Protein AF-A0A9D5ZNE9-F1 (afdb_monomer_lite)

Sequence (71 aa):
MKLKEKIYNSVKKMNIDELTLLYEYIRLLNQMKQVVNKKAEDISIEQILEMTSSSKSCWSDTVIQERAEYL

Structure (mmCIF, N/CA/C/O backbone):
data_AF-A0A9D5ZNE9-F1
#
_entry.id   AF-A0A9D5ZNE9-F1
#
loop_
_atom_site.group_PDB
_atom_site.id
_atom_site.type_symbol
_atom_site.label_atom_id
_atom_site.label_alt_id
_atom_site.label_comp_id
_atom_site.label_asym_id
_atom_site.label_entity_id
_atom_site.label_seq_id
_atom_site.pdbx_PDB_ins_code
_atom_site.Cartn_x
_atom_site.Cartn_y
_atom_site.Cartn_z
_atom_site.occupancy
_atom_site.B_iso_or_equiv
_atom_site.auth_seq_id
_atom_site.auth_comp_id
_atom_site.auth_asym_id
_atom_site.auth_atom_id
_atom_site.pdbx_PDB_model_num
ATOM 1 N N . MET A 1 1 ? -5.525 11.298 25.603 1.00 57.66 1 MET A N 1
ATOM 2 C CA . MET A 1 1 ? -4.856 10.450 24.592 1.00 57.66 1 MET A CA 1
ATOM 3 C C . MET A 1 1 ? -5.777 10.244 23.378 1.00 57.66 1 MET A C 1
ATOM 5 O O . MET A 1 1 ? -6.393 9.202 23.252 1.00 57.66 1 MET A O 1
ATOM 9 N N . LYS A 1 2 ? -5.953 11.250 22.506 1.00 77.38 2 LYS A N 1
ATOM 10 C CA . LYS A 1 2 ? -7.169 11.321 21.660 1.00 77.38 2 LYS A CA 1
ATOM 11 C C . LYS A 1 2 ? -7.038 10.807 20.218 1.00 77.38 2 LYS A C 1
ATOM 13 O O . LYS A 1 2 ? -8.057 10.675 19.556 1.00 77.38 2 LYS A O 1
ATOM 18 N N . LEU A 1 3 ? -5.836 10.545 19.697 1.00 90.88 3 LEU A N 1
ATOM 19 C CA . LEU A 1 3 ? -5.683 10.179 18.278 1.00 90.88 3 LEU A CA 1
ATOM 20 C C . LEU A 1 3 ? -5.949 8.690 18.015 1.00 90.88 3 LEU A C 1
ATOM 22 O O . LEU A 1 3 ? -6.743 8.369 17.138 1.00 90.88 3 LEU A O 1
ATOM 26 N N . LYS A 1 4 ? -5.341 7.789 18.802 1.00 90.56 4 LYS A N 1
ATOM 27 C CA . LYS A 1 4 ? -5.553 6.334 18.667 1.00 90.56 4 LYS A CA 1
ATOM 28 C C . LYS A 1 4 ? -7.031 5.959 18.773 1.00 90.56 4 LYS A C 1
ATOM 30 O O . LYS A 1 4 ? -7.528 5.189 17.964 1.00 90.56 4 LYS A O 1
ATOM 35 N N . GLU A 1 5 ? -7.726 6.549 19.737 1.00 93.25 5 GLU A N 1
ATOM 36 C CA . GLU A 1 5 ? -9.146 6.300 19.974 1.00 93.25 5 GLU A CA 1
ATOM 37 C C . GLU A 1 5 ? -10.027 6.824 18.829 1.00 93.25 5 GLU A C 1
ATOM 39 O O . GLU A 1 5 ? -10.939 6.132 18.382 1.00 93.25 5 GLU A O 1
ATOM 44 N N . LYS A 1 6 ? -9.708 8.004 18.275 1.00 93.69 6 LYS A N 1
ATOM 45 C CA . LYS A 1 6 ? -10.380 8.530 17.076 1.00 93.69 6 LYS A CA 1
ATOM 46 C C . LYS A 1 6 ? -10.194 7.612 15.870 1.00 93.69 6 LYS A C 1
ATOM 48 O O . LYS A 1 6 ? -11.175 7.304 15.209 1.00 93.69 6 LYS A O 1
ATOM 53 N N . ILE A 1 7 ? -8.968 7.151 15.614 1.00 93.94 7 ILE A N 1
ATOM 54 C CA . ILE A 1 7 ? -8.676 6.228 14.508 1.00 93.94 7 ILE A CA 1
ATOM 55 C C . ILE A 1 7 ? -9.462 4.929 14.692 1.00 93.94 7 ILE A C 1
ATOM 57 O O . ILE A 1 7 ? -10.144 4.498 13.769 1.00 93.94 7 ILE A O 1
ATOM 61 N N . TYR A 1 8 ? -9.426 4.346 15.892 1.00 95.50 8 TYR A N 1
ATOM 62 C CA . TYR A 1 8 ? -10.149 3.113 16.189 1.00 95.50 8 TYR A CA 1
ATOM 63 C C . TYR A 1 8 ? -11.657 3.259 15.950 1.00 95.50 8 TYR A C 1
ATOM 65 O O . TYR A 1 8 ? -12.264 2.427 15.279 1.00 95.50 8 TYR A O 1
ATOM 73 N N . ASN A 1 9 ? -12.255 4.350 16.434 1.00 95.75 9 ASN A N 1
ATOM 74 C CA . ASN A 1 9 ? -13.680 4.615 16.249 1.00 95.75 9 ASN A CA 1
ATOM 75 C C . ASN A 1 9 ? -14.056 4.868 14.783 1.00 95.75 9 ASN A C 1
ATOM 77 O O . ASN A 1 9 ? -15.151 4.482 14.381 1.00 95.75 9 ASN A O 1
ATOM 81 N N . SER A 1 10 ? -13.180 5.494 13.991 1.00 93.69 10 SER A N 1
ATOM 82 C CA . SER A 1 10 ? -13.401 5.670 12.553 1.00 93.69 10 SER A CA 1
ATOM 83 C C . SER A 1 10 ? -13.338 4.339 11.807 1.00 93.69 10 SER A C 1
ATOM 85 O O . SER A 1 10 ? -14.248 4.037 11.048 1.00 93.69 10 SER A O 1
ATOM 87 N N . VAL A 1 11 ? -12.320 3.514 12.073 1.00 95.56 11 VAL A N 1
ATOM 88 C CA . VAL A 1 11 ? -12.160 2.198 11.429 1.00 95.56 11 VAL A CA 1
ATOM 89 C C . VAL A 1 11 ? -13.309 1.260 11.794 1.00 95.56 11 VAL A C 1
ATOM 91 O O . VAL A 1 11 ? -13.830 0.560 10.936 1.00 95.56 11 VAL A O 1
ATOM 94 N N . LYS A 1 12 ? -13.775 1.284 13.048 1.00 95.69 12 LYS A N 1
ATOM 95 C CA . LYS A 1 12 ? -14.893 0.444 13.506 1.00 95.69 12 LYS A CA 1
ATOM 96 C C . LYS A 1 12 ? -16.216 0.733 12.780 1.00 95.69 12 LYS A C 1
ATOM 98 O O . LYS A 1 12 ? -17.088 -0.129 12.760 1.00 95.69 12 LYS A O 1
ATOM 103 N N . LYS A 1 13 ? -16.389 1.942 12.239 1.00 96.69 13 LYS A N 1
ATOM 104 C CA . LYS A 1 13 ? -17.607 2.361 11.527 1.00 96.69 13 LYS A CA 1
ATOM 105 C C . LYS A 1 13 ? -17.552 2.102 10.020 1.00 96.69 13 LYS A C 1
ATOM 107 O O . LYS A 1 13 ? -18.559 2.334 9.361 1.00 96.69 13 LYS A O 1
ATOM 112 N N . MET A 1 14 ? -16.407 1.670 9.496 1.00 97.25 14 MET A N 1
ATOM 113 C CA . MET A 1 14 ? -16.233 1.424 8.069 1.00 97.25 14 MET A CA 1
ATOM 114 C C . MET A 1 14 ? -16.996 0.180 7.621 1.00 97.25 14 MET A C 1
ATOM 116 O O . MET A 1 14 ? -17.128 -0.794 8.369 1.00 97.25 14 MET A O 1
ATOM 120 N N . ASN A 1 15 ? -17.479 0.215 6.386 1.00 97.25 15 ASN A N 1
ATOM 121 C CA . ASN A 1 15 ? -18.021 -0.961 5.718 1.00 97.25 15 ASN A CA 1
ATOM 122 C C . ASN A 1 15 ? -16.892 -1.868 5.183 1.00 97.25 15 ASN A C 1
ATOM 124 O O . ASN A 1 15 ? -15.705 -1.560 5.303 1.00 97.25 15 ASN A O 1
ATOM 128 N N . ILE A 1 16 ? -17.258 -3.020 4.615 1.00 96.75 16 ILE A N 1
ATOM 129 C CA . ILE A 1 16 ? -16.275 -4.004 4.150 1.00 96.75 16 ILE A CA 1
ATOM 130 C C . ILE A 1 16 ? -15.388 -3.460 3.022 1.00 96.75 16 ILE A C 1
ATOM 132 O O . ILE A 1 16 ? -14.182 -3.678 3.063 1.00 96.75 16 ILE A O 1
ATOM 136 N N . ASP A 1 17 ? -15.948 -2.693 2.085 1.00 97.31 17 ASP A N 1
ATOM 137 C CA . ASP A 1 17 ? -15.212 -2.149 0.938 1.00 97.31 17 ASP A CA 1
ATOM 138 C C . ASP A 1 17 ? -14.166 -1.119 1.390 1.00 97.31 17 ASP A C 1
ATOM 140 O O . ASP A 1 17 ? -13.007 -1.148 0.969 1.00 97.31 17 ASP A O 1
ATOM 144 N N . GLU A 1 18 ? -14.549 -0.242 2.319 1.00 96.75 18 GLU A N 1
ATOM 145 C CA . GLU A 1 18 ? -13.661 0.731 2.958 1.00 96.75 18 GLU A CA 1
ATOM 146 C C . GLU A 1 18 ? -12.540 0.043 3.750 1.00 96.75 18 GLU A C 1
ATOM 148 O O . GLU A 1 18 ? -11.379 0.457 3.679 1.00 96.75 18 GLU A O 1
ATOM 153 N N . LEU A 1 19 ? -12.859 -1.033 4.477 1.00 96.94 19 LEU A N 1
ATOM 154 C CA . LEU A 1 19 ? -11.868 -1.828 5.205 1.00 96.94 19 LEU A CA 1
ATOM 155 C C . LEU A 1 19 ? -10.904 -2.549 4.258 1.00 96.94 19 LEU A C 1
ATOM 157 O O . LEU A 1 19 ? -9.707 -2.613 4.548 1.00 96.94 19 LEU A O 1
ATOM 161 N N . THR A 1 20 ? -11.391 -3.058 3.126 1.00 97.56 20 THR A N 1
ATOM 162 C CA . THR A 1 20 ? -10.553 -3.671 2.089 1.00 97.56 20 THR A CA 1
ATOM 163 C C . THR A 1 20 ? -9.575 -2.655 1.506 1.00 97.56 20 THR A C 1
ATOM 165 O O . THR A 1 20 ? -8.377 -2.931 1.445 1.00 97.56 20 THR A O 1
ATOM 168 N N . LEU A 1 21 ? -10.044 -1.454 1.157 1.00 97.44 21 LEU A N 1
ATOM 169 C CA . LEU A 1 21 ? -9.178 -0.373 0.674 1.00 97.44 21 LEU A CA 1
ATOM 170 C C . LEU A 1 21 ? -8.128 0.031 1.714 1.00 97.44 21 LEU A C 1
ATOM 172 O O . LEU A 1 21 ? -6.948 0.175 1.387 1.00 97.44 21 LEU A O 1
ATOM 176 N N . LEU A 1 22 ? -8.535 0.180 2.978 1.00 97.19 22 LEU A N 1
ATOM 177 C CA . LEU A 1 22 ? -7.621 0.520 4.066 1.00 97.19 22 LEU A CA 1
ATOM 178 C C . LEU A 1 22 ? -6.551 -0.562 4.264 1.00 97.19 22 LEU A C 1
ATOM 180 O O . LEU A 1 22 ? -5.378 -0.237 4.457 1.00 97.19 22 LEU A O 1
ATOM 184 N N . TYR A 1 23 ? -6.934 -1.837 4.202 1.00 96.81 23 TYR A N 1
ATOM 185 C CA . TYR A 1 23 ? -6.002 -2.956 4.305 1.00 96.81 23 TYR A CA 1
ATOM 186 C C . TYR A 1 23 ? -4.974 -2.949 3.170 1.00 96.81 23 TYR A C 1
ATOM 188 O O . TYR A 1 23 ? -3.773 -3.048 3.429 1.00 96.81 23 TYR A O 1
ATOM 196 N N . GLU A 1 24 ? -5.424 -2.775 1.929 1.00 97.81 24 GLU A N 1
ATOM 197 C CA . GLU A 1 24 ? -4.549 -2.699 0.758 1.00 97.81 24 GLU A CA 1
ATOM 198 C C . GLU A 1 24 ? -3.570 -1.524 0.858 1.00 97.81 24 GLU A C 1
ATOM 200 O O . GLU A 1 24 ? -2.371 -1.677 0.613 1.00 97.81 24 GLU A O 1
ATOM 205 N N . TYR A 1 25 ? -4.038 -0.372 1.337 1.00 96.38 25 TYR A N 1
ATOM 206 C CA . TYR A 1 25 ? -3.175 0.780 1.573 1.00 96.38 25 TYR A CA 1
ATOM 207 C C . TYR A 1 25 ? -2.119 0.512 2.657 1.00 96.38 25 TYR A C 1
ATOM 209 O O . TYR A 1 25 ? -0.940 0.824 2.476 1.00 96.38 25 TYR A O 1
ATOM 217 N N . ILE A 1 26 ? -2.499 -0.126 3.769 1.00 95.88 26 ILE A N 1
ATOM 218 C CA . ILE A 1 26 ? -1.552 -0.544 4.816 1.00 95.88 26 ILE A CA 1
ATOM 219 C C . ILE A 1 26 ? -0.530 -1.543 4.254 1.00 95.88 26 ILE A C 1
ATOM 221 O O . ILE A 1 26 ? 0.663 -1.438 4.558 1.00 95.88 26 ILE A O 1
ATOM 225 N N . ARG A 1 27 ? -0.969 -2.490 3.415 1.00 96.12 27 ARG A N 1
ATOM 226 C CA . ARG A 1 27 ? -0.090 -3.459 2.748 1.00 96.12 27 ARG A CA 1
ATOM 227 C C . ARG A 1 27 ? 0.950 -2.753 1.881 1.00 96.12 27 ARG A C 1
ATOM 229 O O . ARG A 1 27 ? 2.139 -3.044 2.021 1.00 96.12 27 ARG A O 1
ATOM 236 N N . LEU A 1 28 ? 0.524 -1.792 1.061 1.00 95.81 28 LEU A N 1
ATOM 237 C CA . LEU A 1 28 ? 1.412 -0.982 0.222 1.00 95.81 28 LEU A CA 1
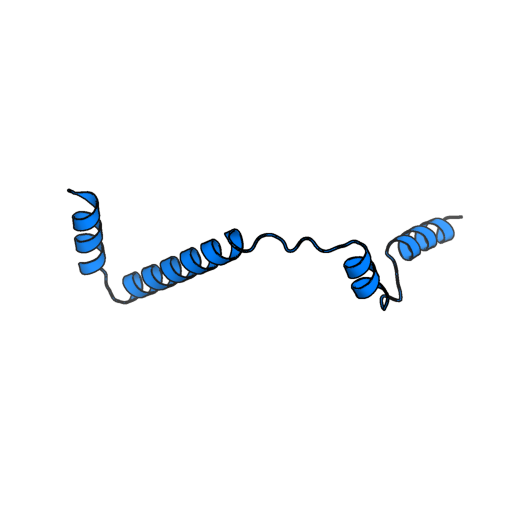ATOM 238 C C . LEU A 1 28 ? 2.421 -0.191 1.060 1.00 95.81 28 LEU A C 1
ATOM 240 O O . LEU A 1 28 ? 3.621 -0.258 0.799 1.00 95.81 28 LEU A O 1
ATOM 244 N N . LEU A 1 29 ? 1.974 0.490 2.119 1.00 94.00 29 LEU A N 1
ATOM 245 C CA . LEU A 1 29 ? 2.873 1.229 3.012 1.00 94.00 29 LEU A CA 1
ATOM 246 C C . LEU A 1 29 ? 3.950 0.328 3.632 1.00 94.00 29 LEU A C 1
ATOM 248 O O . LEU A 1 29 ? 5.101 0.745 3.776 1.00 94.00 29 LEU A O 1
ATOM 252 N N . ASN A 1 30 ? 3.600 -0.905 3.997 1.00 91.94 30 ASN A N 1
ATOM 253 C CA . ASN A 1 30 ? 4.560 -1.865 4.538 1.00 91.94 30 ASN A CA 1
ATOM 254 C C . ASN A 1 30 ? 5.571 -2.329 3.484 1.00 91.94 30 ASN A C 1
ATOM 256 O O . ASN A 1 30 ? 6.758 -2.428 3.793 1.00 91.94 30 ASN A O 1
ATOM 260 N N . GLN A 1 31 ? 5.136 -2.562 2.245 1.00 89.94 31 GLN A N 1
ATOM 261 C CA . GLN A 1 31 ? 6.036 -2.899 1.139 1.00 89.94 31 GLN A CA 1
ATOM 262 C C . GLN A 1 31 ? 7.005 -1.753 0.833 1.00 89.94 31 GLN A C 1
ATOM 264 O O . GLN A 1 31 ? 8.208 -1.983 0.726 1.00 89.94 31 GLN A O 1
ATOM 269 N N . MET A 1 32 ? 6.517 -0.511 0.779 1.00 84.19 32 MET A N 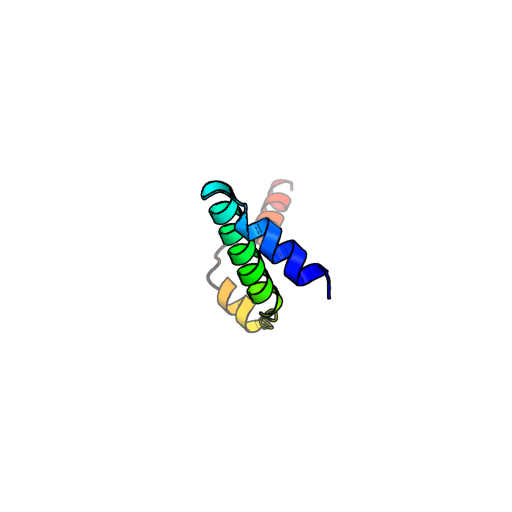1
ATOM 270 C CA . MET A 1 32 ? 7.368 0.660 0.537 1.00 84.19 32 MET A CA 1
ATOM 271 C C . MET A 1 32 ? 8.427 0.828 1.631 1.00 84.19 32 MET A C 1
ATOM 273 O O . MET A 1 32 ? 9.588 1.085 1.325 1.00 84.19 32 MET A O 1
ATOM 277 N N . LYS A 1 33 ? 8.071 0.604 2.903 1.00 81.81 33 LYS A N 1
ATOM 278 C CA . LYS A 1 33 ? 9.047 0.60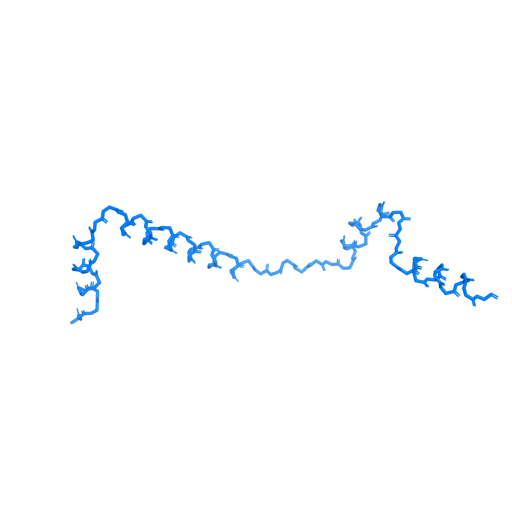8 4.006 1.00 81.81 33 LYS A CA 1
ATOM 279 C C . LYS A 1 33 ? 10.131 -0.458 3.838 1.00 81.81 33 LYS A C 1
ATOM 281 O O . LYS A 1 33 ? 11.277 -0.206 4.191 1.00 81.81 33 LYS A O 1
ATOM 286 N N . GLN A 1 34 ? 9.795 -1.633 3.302 1.00 72.00 34 GLN A N 1
ATOM 287 C CA . GLN A 1 34 ? 10.792 -2.669 3.023 1.00 72.00 34 GLN A CA 1
ATOM 288 C C . GLN A 1 34 ? 11.720 -2.291 1.868 1.00 72.00 34 GLN A C 1
ATOM 290 O O . GLN A 1 34 ? 12.908 -2.577 1.950 1.00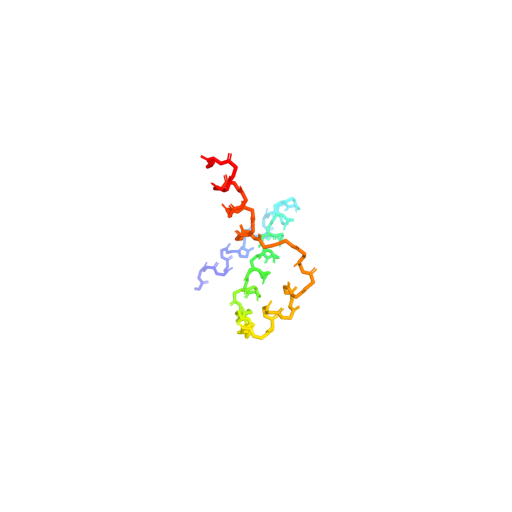 72.00 34 GLN A O 1
ATOM 295 N N . VAL A 1 35 ? 11.211 -1.627 0.826 1.00 63.25 35 VAL A N 1
ATOM 296 C CA . VAL A 1 35 ? 12.042 -1.136 -0.286 1.00 63.25 35 VAL A CA 1
ATOM 297 C C . VAL A 1 35 ? 13.014 -0.058 0.191 1.00 63.25 35 VAL A C 1
ATOM 299 O O . VAL A 1 35 ? 14.190 -0.132 -0.129 1.00 63.25 35 VAL A O 1
ATOM 302 N N . VAL A 1 36 ? 12.560 0.889 1.018 1.00 60.81 36 VAL A N 1
ATOM 303 C CA . VAL A 1 36 ? 13.427 1.945 1.576 1.00 60.81 36 VAL A CA 1
ATOM 304 C C . VAL A 1 36 ? 14.506 1.374 2.507 1.00 60.81 36 VAL A C 1
ATOM 306 O O . VAL A 1 36 ? 15.607 1.911 2.579 1.00 60.81 36 VAL A O 1
ATOM 309 N N . ASN A 1 37 ? 14.217 0.269 3.199 1.00 58.88 37 ASN A N 1
ATOM 310 C CA . ASN A 1 37 ? 15.177 -0.396 4.085 1.00 58.88 37 ASN A CA 1
ATOM 311 C C . ASN A 1 37 ? 16.124 -1.363 3.363 1.00 58.88 37 ASN A C 1
ATOM 313 O O . ASN A 1 37 ? 17.095 -1.821 3.968 1.00 58.88 37 ASN A O 1
ATOM 317 N N . LYS A 1 38 ? 15.879 -1.675 2.086 1.00 59.38 38 LYS A N 1
ATOM 318 C CA . LYS A 1 38 ? 16.896 -2.301 1.248 1.00 59.38 38 LYS A CA 1
ATOM 319 C C . LYS A 1 38 ? 17.874 -1.197 0.871 1.00 59.38 38 LYS A C 1
ATOM 321 O O . LYS A 1 38 ? 17.592 -0.390 -0.011 1.00 59.38 38 LYS A O 1
ATOM 326 N N . LYS A 1 39 ? 19.018 -1.140 1.565 1.00 58.62 39 LYS A N 1
ATOM 327 C CA . LYS A 1 39 ? 20.193 -0.443 1.027 1.00 58.62 39 LYS A CA 1
ATOM 328 C C . LYS A 1 39 ? 20.335 -0.878 -0.430 1.00 58.62 39 LYS A C 1
ATOM 330 O O . LYS A 1 39 ? 20.207 -2.071 -0.703 1.00 58.62 39 LYS A O 1
ATOM 335 N N . ALA A 1 40 ? 20.564 0.075 -1.333 1.00 62.88 40 ALA A N 1
ATOM 336 C CA . ALA A 1 40 ? 21.085 -0.271 -2.644 1.00 62.88 40 ALA A CA 1
ATOM 337 C C . ALA A 1 40 ? 22.280 -1.193 -2.389 1.00 62.88 40 ALA A C 1
ATOM 339 O O . ALA A 1 40 ? 23.170 -0.836 -1.615 1.00 62.88 40 ALA A O 1
ATOM 340 N N . GLU A 1 41 ? 22.224 -2.419 -2.901 1.00 66.88 41 GLU A N 1
ATOM 341 C CA . GLU A 1 41 ? 23.410 -3.260 -2.896 1.00 66.88 41 GLU A CA 1
ATOM 342 C C . GLU A 1 41 ? 24.463 -2.473 -3.677 1.00 66.88 41 GLU A C 1
ATOM 344 O O . GLU A 1 41 ? 24.177 -1.989 -4.775 1.00 66.88 41 GLU A O 1
ATOM 349 N N . ASP A 1 42 ? 25.626 -2.242 -3.067 1.00 71.25 42 ASP A N 1
ATOM 350 C CA . ASP A 1 42 ? 26.753 -1.621 -3.757 1.00 71.25 42 ASP A CA 1
ATOM 351 C C . ASP A 1 42 ? 27.196 -2.610 -4.839 1.00 71.25 42 ASP A C 1
ATOM 353 O O . ASP A 1 42 ? 27.970 -3.531 -4.579 1.00 71.25 42 ASP A O 1
ATOM 357 N N . ILE A 1 43 ? 26.628 -2.472 -6.040 1.00 79.00 43 ILE A N 1
ATOM 358 C CA . ILE A 1 43 ? 27.012 -3.278 -7.193 1.00 79.00 43 ILE A CA 1
ATOM 359 C C . ILE A 1 43 ? 28.394 -2.792 -7.626 1.00 79.00 43 ILE A C 1
ATOM 361 O O . ILE A 1 43 ? 28.572 -1.616 -7.959 1.00 79.00 43 ILE A O 1
ATOM 365 N N . SER A 1 44 ? 29.378 -3.689 -7.611 1.00 83.69 44 SER A N 1
ATOM 366 C CA . SER A 1 44 ? 30.732 -3.351 -8.039 1.00 83.69 44 SER A CA 1
ATOM 367 C C . SER A 1 44 ? 30.808 -3.206 -9.562 1.00 83.69 44 SER A C 1
ATOM 369 O O . SER A 1 44 ? 29.994 -3.763 -10.304 1.00 83.69 44 SER A O 1
ATOM 371 N N . ILE A 1 45 ? 31.807 -2.472 -10.057 1.00 82.25 45 ILE A N 1
ATOM 372 C CA . ILE A 1 45 ? 32.027 -2.324 -11.505 1.00 82.25 45 ILE A CA 1
ATOM 373 C C . ILE A 1 45 ? 32.246 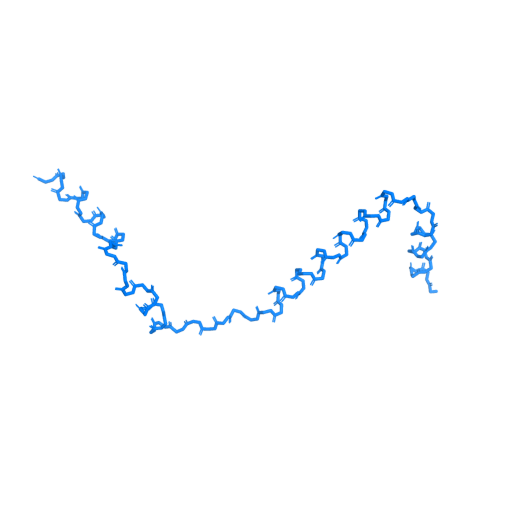-3.699 -12.151 1.00 82.25 45 ILE A C 1
ATOM 375 O O . ILE A 1 45 ? 31.750 -3.951 -13.245 1.00 82.25 45 ILE A O 1
ATOM 379 N N . GLU A 1 46 ? 32.917 -4.615 -11.458 1.00 87.12 46 GLU A N 1
ATOM 380 C CA . GLU A 1 46 ? 33.167 -5.983 -11.916 1.00 87.12 46 GLU A CA 1
ATOM 381 C C . GLU A 1 46 ? 31.864 -6.768 -12.102 1.00 87.12 46 GLU A C 1
ATOM 383 O O . GLU A 1 46 ? 31.717 -7.468 -13.101 1.00 87.12 46 GLU A O 1
ATOM 388 N N . GLN A 1 47 ? 30.889 -6.600 -11.203 1.00 83.69 47 GLN A N 1
ATOM 389 C CA . GLN A 1 47 ? 29.568 -7.221 -11.337 1.00 83.69 47 GLN A CA 1
ATOM 390 C C . GLN A 1 47 ? 28.786 -6.638 -12.516 1.00 83.69 47 GLN A C 1
ATOM 392 O O . GLN A 1 47 ? 28.156 -7.380 -13.266 1.00 83.69 47 GLN A O 1
ATOM 397 N N . ILE A 1 48 ? 28.861 -5.321 -12.731 1.00 82.75 48 ILE A N 1
ATOM 398 C CA . ILE A 1 48 ? 28.252 -4.680 -13.905 1.00 82.75 48 ILE A CA 1
ATOM 399 C C . ILE A 1 48 ? 28.877 -5.239 -15.190 1.00 82.75 48 ILE A C 1
ATOM 401 O O . ILE A 1 48 ? 28.157 -5.573 -16.134 1.00 82.75 48 ILE A O 1
ATOM 405 N N . LEU A 1 49 ? 30.205 -5.373 -15.230 1.00 83.81 49 LEU A N 1
ATOM 406 C CA . LEU A 1 49 ? 30.932 -5.928 -16.374 1.00 83.81 49 LEU A CA 1
ATOM 407 C C . LEU A 1 49 ? 30.566 -7.393 -16.628 1.00 83.81 49 LEU A C 1
ATOM 409 O O . LEU A 1 49 ? 30.347 -7.774 -17.775 1.00 83.81 49 LEU A O 1
ATOM 413 N N . GLU A 1 50 ? 30.428 -8.205 -15.581 1.00 86.31 50 GLU A N 1
ATOM 414 C CA . GLU A 1 50 ? 29.981 -9.594 -15.699 1.00 86.31 50 GLU A CA 1
ATOM 415 C C . GLU A 1 50 ? 28.551 -9.676 -16.252 1.00 86.31 50 GLU A C 1
ATOM 417 O O . GLU A 1 50 ? 28.312 -10.376 -17.239 1.00 86.31 50 GLU A O 1
ATOM 422 N N . MET A 1 51 ? 27.617 -8.897 -15.697 1.00 84.31 51 MET A N 1
ATOM 423 C CA . MET A 1 51 ? 26.220 -8.847 -16.149 1.00 84.31 51 MET A CA 1
ATOM 424 C C . MET A 1 51 ? 26.088 -8.380 -17.603 1.00 84.31 51 MET A C 1
ATOM 426 O O . MET A 1 51 ? 25.188 -8.822 -18.318 1.00 84.31 51 MET A O 1
ATOM 430 N N . THR A 1 52 ? 26.978 -7.494 -18.049 1.00 82.81 52 THR A N 1
ATOM 431 C CA . THR A 1 52 ? 26.957 -6.921 -19.403 1.00 82.81 52 THR A CA 1
ATOM 432 C C . THR A 1 52 ? 27.845 -7.666 -20.402 1.00 82.81 52 THR A C 1
ATOM 434 O O . THR A 1 52 ? 27.732 -7.419 -21.600 1.00 82.81 52 THR A O 1
ATOM 437 N N . SER A 1 53 ? 28.653 -8.634 -19.957 1.00 82.44 53 SER A N 1
ATOM 438 C CA . SER A 1 53 ? 29.617 -9.374 -20.790 1.00 82.44 53 SER A CA 1
ATOM 439 C C . SER A 1 53 ? 28.998 -10.153 -21.958 1.00 82.44 53 SER A C 1
ATOM 441 O O . SER A 1 53 ? 29.652 -10.378 -22.973 1.00 82.44 53 SER A O 1
ATOM 443 N N . SER A 1 54 ? 27.734 -10.566 -21.831 1.00 79.19 54 SER A N 1
ATOM 444 C CA . SER A 1 54 ? 27.007 -11.316 -22.866 1.00 79.19 54 SER A CA 1
ATOM 445 C C . SER A 1 54 ? 26.268 -10.425 -23.873 1.00 79.19 54 SER A C 1
ATOM 447 O O . SER A 1 54 ? 25.750 -10.923 -24.880 1.00 79.19 54 SER A O 1
ATOM 449 N N . SER A 1 55 ? 26.227 -9.111 -23.632 1.00 79.25 55 SER A N 1
ATOM 450 C CA . SER A 1 55 ? 25.583 -8.148 -24.521 1.00 79.25 55 SER A CA 1
ATOM 451 C C . SER A 1 55 ? 26.412 -7.981 -25.790 1.00 79.25 55 SER A C 1
ATOM 453 O O . SER A 1 55 ? 27.511 -7.441 -25.775 1.00 79.25 55 SER A O 1
ATOM 455 N N . LYS A 1 56 ? 25.862 -8.439 -26.917 1.00 70.12 56 LYS A N 1
ATOM 456 C CA . LYS A 1 56 ? 26.522 -8.391 -28.234 1.00 70.12 56 LYS A CA 1
ATOM 457 C C . LYS A 1 56 ? 26.508 -7.009 -28.894 1.00 70.12 56 LYS A C 1
ATOM 459 O O . LYS A 1 56 ? 27.121 -6.842 -29.941 1.00 70.12 56 LYS A O 1
ATOM 464 N N . SER A 1 57 ? 25.775 -6.058 -28.323 1.00 71.50 57 SER A N 1
ATOM 465 C CA . SER A 1 57 ? 25.601 -4.709 -28.855 1.00 71.50 57 SER A CA 1
ATOM 466 C C . SER A 1 57 ? 25.745 -3.699 -27.726 1.00 71.50 57 SER A C 1
ATOM 468 O O . SER A 1 57 ? 24.951 -3.721 -26.779 1.00 71.50 57 SER A O 1
ATOM 470 N N . CYS A 1 58 ? 26.732 -2.813 -27.825 1.00 71.12 58 CYS A N 1
ATOM 471 C CA . CYS A 1 58 ? 26.829 -1.654 -26.956 1.00 71.12 58 CYS A CA 1
ATOM 472 C C . CYS A 1 58 ? 26.123 -0.462 -27.614 1.00 71.12 58 CYS A C 1
ATOM 474 O O . CYS A 1 58 ? 26.195 -0.276 -28.827 1.00 71.12 58 CYS A O 1
ATOM 476 N N . TRP A 1 59 ? 25.487 0.396 -26.814 1.00 73.56 59 TRP A N 1
ATOM 477 C CA . TRP A 1 59 ? 24.936 1.667 -27.307 1.00 73.56 59 TRP A CA 1
ATOM 478 C C . TRP A 1 59 ? 25.996 2.525 -28.011 1.00 73.56 59 TRP A C 1
ATOM 480 O O . TRP A 1 59 ? 25.674 3.263 -28.940 1.00 73.56 59 TRP A O 1
ATOM 490 N N . SER A 1 60 ? 27.266 2.409 -27.605 1.00 74.50 60 SER A N 1
ATOM 491 C CA . SER A 1 60 ? 28.372 3.089 -28.283 1.00 74.50 60 SER A CA 1
ATOM 492 C C . SER A 1 60 ? 28.530 2.646 -29.734 1.00 74.50 60 SER A C 1
ATOM 494 O O . SER A 1 60 ? 28.845 3.478 -30.579 1.00 74.50 60 SER A O 1
ATOM 496 N N . ASP A 1 61 ? 28.280 1.372 -30.033 1.00 77.56 61 ASP A N 1
ATOM 497 C CA . ASP A 1 61 ? 28.440 0.818 -31.378 1.00 77.56 61 ASP A CA 1
ATOM 498 C C . ASP A 1 61 ? 27.354 1.364 -32.307 1.00 77.56 61 ASP A C 1
ATOM 500 O O . ASP A 1 61 ? 27.649 1.777 -33.426 1.00 77.56 61 ASP A O 1
ATOM 504 N N . THR A 1 62 ? 26.117 1.478 -31.809 1.00 76.88 62 THR A N 1
ATOM 505 C CA . THR A 1 62 ? 25.004 2.109 -32.531 1.00 76.88 62 THR A CA 1
ATOM 506 C C . THR A 1 62 ? 25.297 3.576 -32.849 1.00 76.88 62 THR A C 1
ATOM 508 O O . THR A 1 62 ? 25.140 4.000 -33.989 1.00 76.88 62 THR A O 1
ATOM 511 N N . VAL A 1 63 ? 25.798 4.349 -31.878 1.00 75.19 63 VAL A N 1
ATOM 512 C CA . VAL A 1 63 ? 26.113 5.777 -32.078 1.00 75.19 63 VAL A CA 1
ATOM 513 C C . VAL A 1 63 ? 27.281 5.980 -33.051 1.00 75.19 63 VAL A C 1
ATOM 515 O O . VAL A 1 63 ? 27.291 6.943 -33.820 1.00 75.19 63 VAL A O 1
ATOM 518 N N . ILE A 1 64 ? 28.286 5.099 -33.024 1.00 78.75 64 ILE A N 1
ATOM 519 C CA . ILE A 1 64 ? 29.409 5.143 -33.971 1.00 78.75 64 ILE A CA 1
ATOM 520 C C . ILE A 1 64 ? 28.926 4.801 -35.380 1.00 78.75 64 ILE A C 1
ATOM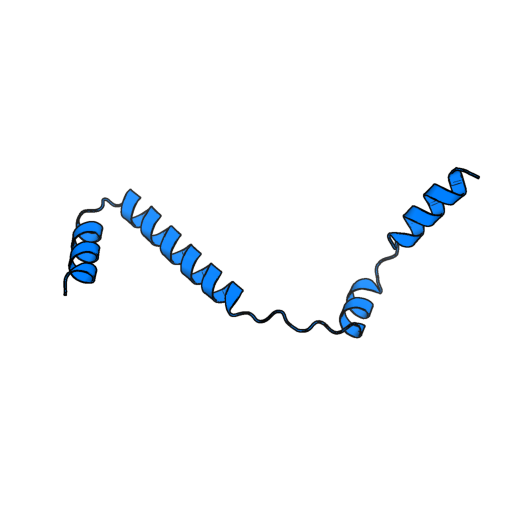 522 O O . ILE A 1 64 ? 29.295 5.501 -36.322 1.00 78.75 64 ILE A O 1
ATOM 526 N N . GLN A 1 65 ? 28.090 3.772 -35.523 1.00 76.88 65 GLN A N 1
ATOM 527 C CA . GLN A 1 65 ? 27.552 3.364 -36.815 1.00 76.88 65 GLN A CA 1
ATOM 528 C C . GLN A 1 65 ? 26.675 4.455 -37.438 1.00 76.88 65 GLN A C 1
ATOM 530 O O . GLN A 1 65 ? 26.904 4.814 -38.589 1.00 76.88 65 GLN A O 1
ATOM 535 N N . GLU A 1 66 ? 25.770 5.065 -36.666 1.00 75.50 66 GLU A N 1
ATOM 536 C CA . GLU A 1 66 ? 24.971 6.202 -37.139 1.00 75.50 66 GLU A CA 1
ATOM 537 C C . GLU A 1 66 ? 25.866 7.334 -37.654 1.00 75.50 66 GLU A C 1
ATOM 539 O O . GLU A 1 66 ? 25.618 7.879 -38.720 1.00 75.50 66 GLU A O 1
ATOM 544 N N . ARG A 1 67 ? 26.950 7.674 -36.944 1.00 77.19 67 ARG A N 1
ATOM 545 C CA . ARG A 1 67 ? 27.879 8.731 -37.383 1.00 77.19 67 ARG A CA 1
ATOM 546 C C . ARG A 1 67 ? 28.686 8.356 -38.624 1.00 77.19 67 ARG A C 1
ATOM 548 O O . ARG A 1 67 ? 29.005 9.247 -39.405 1.00 77.19 67 ARG A O 1
ATOM 555 N N . ALA A 1 68 ? 29.035 7.083 -38.784 1.00 72.50 68 ALA A N 1
ATOM 556 C CA . ALA A 1 68 ? 29.767 6.591 -39.946 1.00 72.50 68 ALA A CA 1
ATOM 557 C C . ALA A 1 68 ? 28.902 6.573 -41.217 1.00 72.50 68 ALA A C 1
ATOM 559 O O . ALA A 1 68 ? 29.436 6.768 -42.299 1.00 72.50 68 ALA A O 1
ATOM 560 N N . GLU A 1 69 ? 27.585 6.390 -41.095 1.00 72.62 69 GLU A N 1
ATOM 561 C CA . GLU A 1 69 ? 26.645 6.412 -42.228 1.00 72.62 69 GLU A CA 1
ATOM 562 C C . GLU A 1 69 ? 26.416 7.824 -42.811 1.00 72.62 69 GLU A C 1
ATOM 564 O O . GLU A 1 69 ? 25.935 7.952 -43.936 1.00 72.62 69 GLU A O 1
ATOM 569 N N . TYR A 1 70 ? 26.784 8.885 -42.080 1.00 68.25 70 TYR A N 1
ATOM 570 C CA . TYR A 1 70 ? 26.690 10.284 -42.530 1.00 68.25 70 TYR A CA 1
ATOM 571 C C . TYR A 1 70 ? 28.004 10.862 -43.105 1.00 68.25 70 TYR A C 1
ATOM 573 O O . TYR A 1 70 ? 28.047 12.062 -43.395 1.00 68.25 70 TYR A O 1
ATOM 581 N N . LEU A 1 71 ? 29.062 10.053 -43.261 1.00 54.44 71 LEU A N 1
ATOM 582 C CA . LEU A 1 71 ? 30.340 10.413 -43.904 1.00 54.44 71 LEU A CA 1
ATOM 583 C C . LEU A 1 71 ? 30.498 9.706 -45.254 1.00 54.44 71 LEU A C 1
ATOM 585 O O . LEU A 1 71 ? 31.006 10.371 -46.186 1.00 54.44 71 LEU A O 1
#

pLDDT: mean 82.85, std 12.42, range [54.44, 97.81]

Radius of gyration: 25.9 Å; chains: 1; bounding box: 51×23×68 Å

Foldseek 3Di:
DPDVVVVVVVQVPDDPVVVVVVVVVVVVVVVVVVVVPPDPDPQDPVNVCVVCVPPPDDPVVVVVVVVVVVD

Secondary structure (DSSP, 8-state):
-HHHHHHHHHHHT--HHHHHHHHHHHHHHHHHHHHHHS------HHHHHHHHTT-S--HHHHHHHHHHHT-